Protein AF-A0A961IE94-F1 (afdb_monomer_lite)

Radius of gyration: 14.42 Å; chains: 1; bounding box: 35×34×39 Å

Secondary structure (DSSP, 8-state):
--EEE--SSTTTT-EEEPPP-SSS---PPPHHHHHHHHHHHHHHHTT-SSTT-PPPEEESS-TT-HHHHHHHHHT-SSEEEE---HHHHHHHHHHHHHHT---EEE---GGGHHHHHHHHS--

Foldseek 3Di:
DDWDAQPDAPRGGDTQDAQDDPPPPPDDDDPVNLVVVVVVQVVVQVPDPPPDAREEAEQQDCRSPNNQQNCLRNRHPPYEHEDQDPRSQVSVVVVCVVVVRNYHYDNDHSVCVVVVCVVDPDD

Structure (mmCIF, N/CA/C/O backbone):
data_AF-A0A961IE94-F1
#
_entry.id   AF-A0A961IE94-F1
#
loop_
_atom_site.group_PDB
_atom_site.id
_atom_site.type_symbol
_atom_site.label_atom_id
_atom_site.label_alt_id
_atom_site.label_comp_id
_atom_site.label_asym_id
_atom_site.label_entity_id
_atom_site.label_seq_id
_atom_site.pdbx_PDB_ins_code
_atom_site.Cartn_x
_atom_site.Cartn_y
_atom_site.Cartn_z
_atom_site.occupancy
_atom_site.B_iso_or_equiv
_atom_site.auth_seq_id
_atom_site.auth_comp_id
_atom_site.auth_asym_id
_atom_site.auth_atom_id
_atom_site.pdbx_PDB_model_num
ATOM 1 N N . MET A 1 1 ? -8.455 10.425 15.307 1.00 56.78 1 MET A N 1
ATOM 2 C CA . MET A 1 1 ? -8.068 9.243 14.508 1.00 56.78 1 MET A CA 1
ATOM 3 C C . MET A 1 1 ? -6.591 9.326 14.198 1.00 56.78 1 MET A C 1
ATOM 5 O O . MET A 1 1 ? -6.159 10.264 13.525 1.00 56.78 1 MET A O 1
ATOM 9 N N . GLU A 1 2 ? -5.834 8.385 14.744 1.00 74.50 2 GLU A N 1
ATOM 10 C CA . GLU A 1 2 ? -4.415 8.222 14.454 1.00 74.50 2 GLU A CA 1
ATOM 11 C C . GLU A 1 2 ? -4.234 7.785 12.989 1.00 74.50 2 GLU A C 1
ATOM 13 O O . GLU A 1 2 ? -5.078 7.090 12.416 1.00 74.50 2 GLU A O 1
ATOM 18 N N . ALA A 1 3 ? -3.206 8.312 12.327 1.00 83.44 3 ALA A N 1
ATOM 19 C CA . ALA A 1 3 ? -2.994 8.114 10.898 1.00 83.44 3 ALA A CA 1
ATOM 20 C C . ALA A 1 3 ? -1.505 8.151 10.570 1.00 83.44 3 ALA A C 1
ATOM 22 O O . ALA A 1 3 ? -0.777 9.009 11.071 1.00 83.44 3 ALA A O 1
ATOM 23 N N . ILE A 1 4 ? -1.089 7.282 9.657 1.00 88.88 4 ILE A N 1
ATOM 24 C CA . ILE A 1 4 ? 0.260 7.286 9.086 1.00 88.88 4 ILE A CA 1
ATOM 25 C C . ILE A 1 4 ? 0.256 8.187 7.847 1.00 88.88 4 ILE A C 1
ATOM 27 O O . ILE A 1 4 ? -0.791 8.425 7.244 1.00 88.88 4 ILE A O 1
ATOM 31 N N . ARG A 1 5 ? 1.411 8.728 7.456 1.00 92.56 5 ARG A N 1
ATOM 32 C CA . ARG A 1 5 ? 1.554 9.514 6.222 1.00 92.56 5 ARG A CA 1
ATOM 33 C C . ARG A 1 5 ? 2.435 8.804 5.200 1.00 92.56 5 ARG A C 1
ATOM 35 O O . ARG A 1 5 ? 3.401 8.128 5.560 1.00 92.56 5 ARG A O 1
ATOM 42 N N . ILE A 1 6 ? 2.107 8.999 3.926 1.00 95.88 6 ILE A N 1
ATOM 43 C CA . ILE A 1 6 ? 2.978 8.629 2.804 1.00 95.88 6 IL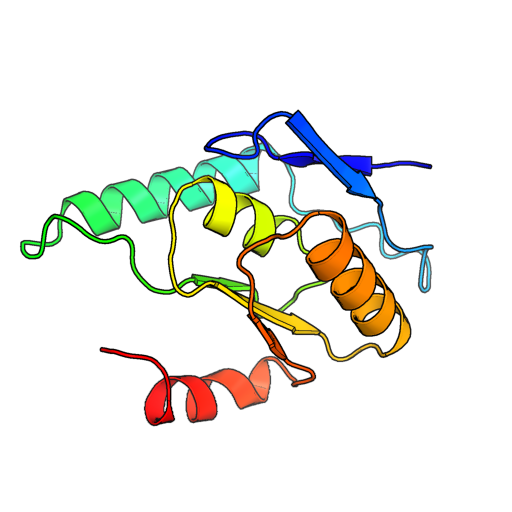E A CA 1
ATOM 44 C C . ILE A 1 6 ? 4.196 9.559 2.809 1.00 95.88 6 ILE A C 1
ATOM 46 O O . ILE A 1 6 ? 4.038 10.782 2.888 1.00 95.88 6 ILE A O 1
ATOM 50 N N . GLN A 1 7 ? 5.403 8.996 2.752 1.00 95.75 7 GLN A N 1
ATOM 51 C CA . GLN A 1 7 ? 6.647 9.739 2.975 1.00 95.75 7 GLN A CA 1
ATOM 52 C C . GLN A 1 7 ? 7.186 10.389 1.700 1.00 95.75 7 GLN A C 1
ATOM 54 O O . GLN A 1 7 ? 7.657 11.525 1.750 1.00 95.75 7 GLN A O 1
ATOM 59 N N . GLN A 1 8 ? 7.109 9.699 0.561 1.00 95.62 8 GLN A N 1
ATOM 60 C CA . GLN A 1 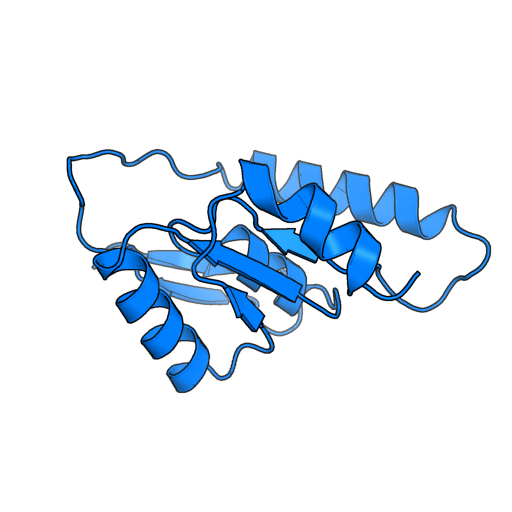8 ? 7.695 10.167 -0.698 1.00 95.62 8 GLN A CA 1
ATOM 61 C C . GLN A 1 8 ? 6.790 9.918 -1.904 1.00 95.62 8 GLN A C 1
ATOM 63 O O . GLN A 1 8 ? 5.773 9.240 -1.795 1.00 95.62 8 GLN A O 1
ATOM 68 N N . GLY A 1 9 ? 7.172 10.472 -3.058 1.00 94.81 9 GLY A N 1
ATOM 69 C CA . GLY A 1 9 ? 6.496 10.257 -4.335 1.00 94.81 9 GLY A CA 1
AT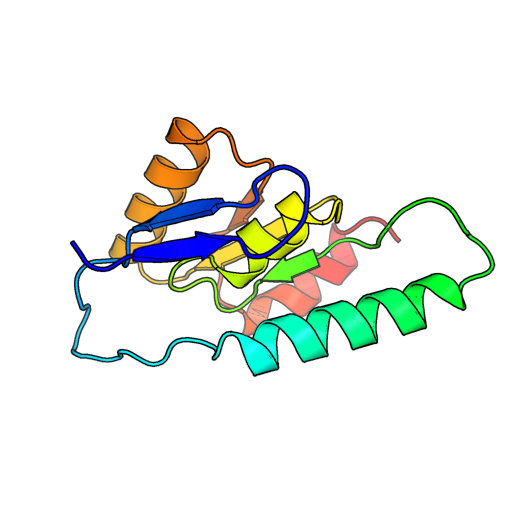OM 70 C C . GLY A 1 9 ? 5.225 11.090 -4.537 1.00 94.81 9 GLY A C 1
ATOM 71 O O . GLY A 1 9 ? 4.967 12.054 -3.813 1.00 94.81 9 GLY A O 1
ATOM 72 N N . LYS A 1 10 ? 4.421 10.704 -5.532 1.00 96.06 10 LYS A N 1
ATOM 73 C CA . LYS A 1 10 ? 3.245 11.442 -6.031 1.00 96.06 10 LYS A CA 1
ATOM 74 C C . LYS A 1 10 ? 2.185 11.733 -4.963 1.00 96.06 10 LYS A C 1
ATOM 76 O O . LYS A 1 10 ? 1.474 12.731 -5.046 1.00 96.06 10 LYS A O 1
ATOM 81 N N . TYR A 1 11 ? 2.059 10.863 -3.968 1.00 96.56 11 TYR A N 1
ATOM 82 C CA . TYR A 1 11 ? 1.059 10.938 -2.903 1.00 96.56 11 TYR A CA 1
ATOM 83 C C . TYR A 1 11 ? 1.644 11.368 -1.550 1.00 96.56 11 TYR A C 1
ATOM 85 O O . TYR A 1 11 ? 0.986 11.201 -0.520 1.00 96.56 11 TYR A O 1
ATOM 93 N N . ARG A 1 12 ? 2.863 11.927 -1.526 1.00 96.94 12 ARG A N 1
ATOM 94 C CA . ARG A 1 12 ? 3.525 12.408 -0.304 1.00 96.94 12 ARG A CA 1
ATOM 95 C C . ARG A 1 12 ? 2.598 13.278 0.552 1.00 96.94 12 ARG A C 1
ATOM 97 O O . ARG A 1 12 ? 1.894 14.155 0.061 1.00 96.94 12 ARG A O 1
ATOM 104 N N . GLY A 1 13 ? 2.619 13.039 1.862 1.00 95.00 13 GLY A N 1
ATOM 105 C CA . GLY A 1 13 ? 1.857 13.796 2.856 1.00 95.00 13 GLY A CA 1
ATOM 106 C C . GLY A 1 13 ? 0.402 13.353 3.033 1.00 95.00 13 GLY A C 1
ATOM 107 O O . GLY A 1 13 ? -0.194 13.699 4.063 1.00 95.00 13 GLY A O 1
ATOM 108 N N . ARG A 1 14 ? -0.155 12.554 2.105 1.00 95.00 14 ARG A N 1
ATOM 109 C CA . ARG A 1 14 ? -1.502 11.980 2.250 1.00 95.00 14 ARG A CA 1
ATOM 110 C C . ARG A 1 14 ? -1.577 11.069 3.471 1.00 95.00 14 ARG A C 1
ATOM 112 O O . ARG A 1 14 ? -0.613 10.386 3.821 1.00 95.00 14 ARG A O 1
ATOM 119 N N . ARG A 1 15 ? -2.737 11.098 4.130 1.00 91.94 15 ARG A N 1
ATOM 120 C CA . ARG A 1 15 ? -3.004 10.358 5.365 1.00 91.94 15 ARG A CA 1
ATOM 121 C C . ARG A 1 15 ? -3.574 8.984 5.043 1.00 91.94 15 ARG A C 1
ATOM 123 O O . ARG A 1 15 ? -4.495 8.866 4.246 1.00 91.94 15 ARG A O 1
ATOM 130 N N . ILE A 1 16 ? -3.063 7.982 5.738 1.00 90.44 16 ILE A N 1
ATOM 131 C CA . ILE A 1 16 ? -3.559 6.614 5.752 1.00 90.44 16 ILE A CA 1
ATOM 132 C C . ILE A 1 16 ? -4.198 6.423 7.130 1.00 90.44 16 ILE A C 1
ATOM 134 O O . ILE A 1 16 ? -3.468 6.336 8.126 1.00 90.44 16 ILE A O 1
ATOM 138 N N . PRO A 1 17 ? -5.538 6.469 7.231 1.00 88.12 17 PRO A N 1
ATOM 139 C CA . PRO A 1 17 ? -6.220 6.234 8.494 1.00 88.12 17 PRO A CA 1
ATOM 140 C C . PRO A 1 17 ? -5.903 4.825 8.984 1.00 88.12 17 PRO A C 1
ATOM 142 O O . PRO A 1 17 ? -5.956 3.861 8.219 1.00 88.12 17 PRO A O 1
ATOM 145 N N . LEU A 1 18 ? -5.562 4.705 10.264 1.00 79.62 18 LEU A N 1
ATOM 146 C CA . LEU A 1 18 ? -5.349 3.392 10.848 1.00 79.62 18 LEU A CA 1
ATOM 147 C C . LEU A 1 18 ? -6.684 2.642 10.921 1.00 79.62 18 LEU A C 1
ATOM 149 O O . LEU A 1 18 ? -7.704 3.252 11.265 1.00 79.62 18 LEU A O 1
ATOM 153 N N . PRO A 1 19 ? -6.722 1.342 10.570 1.00 74.00 19 PRO A N 1
ATOM 154 C CA . PRO A 1 19 ? -7.907 0.546 10.828 1.00 74.00 19 PRO A CA 1
ATOM 155 C C . PRO A 1 19 ? -8.192 0.539 12.335 1.00 74.00 19 PRO A C 1
ATOM 157 O O . PRO A 1 19 ? -7.244 0.515 13.120 1.00 74.00 19 PRO A O 1
ATOM 160 N N . PRO A 1 20 ? -9.471 0.575 12.748 1.00 68.56 20 PRO A N 1
ATOM 161 C CA . PRO A 1 20 ? -9.822 0.443 14.156 1.00 68.56 20 PRO A CA 1
ATOM 162 C C . PRO A 1 20 ? -9.197 -0.840 14.709 1.00 68.56 20 PRO A C 1
ATOM 164 O O . PRO A 1 20 ? -9.221 -1.868 14.028 1.00 68.56 20 PRO A O 1
ATOM 167 N N . ASP A 1 21 ? -8.609 -0.754 15.904 1.00 62.00 21 ASP A N 1
ATOM 168 C CA . ASP A 1 21 ? -7.821 -1.827 16.507 1.00 62.00 21 ASP A CA 1
ATOM 169 C C . ASP A 1 21 ? -8.589 -3.149 16.508 1.00 62.00 21 ASP A C 1
ATOM 171 O O . ASP A 1 21 ? -9.482 -3.396 17.321 1.00 62.00 21 ASP A O 1
ATOM 175 N N . VAL A 1 22 ? -8.202 -4.050 15.611 1.00 51.84 22 VAL A N 1
ATOM 176 C CA . VAL A 1 22 ? -8.620 -5.443 15.690 1.00 51.84 22 VAL A CA 1
ATOM 177 C C . VAL A 1 22 ? -7.626 -6.1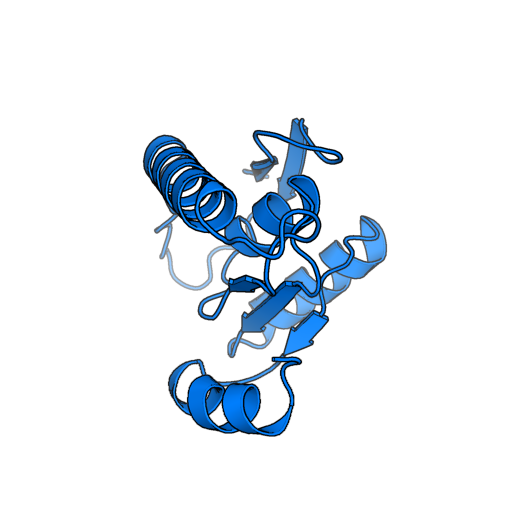10 16.636 1.00 51.84 22 VAL A C 1
ATOM 179 O O . VAL A 1 22 ? -6.653 -6.713 16.196 1.00 51.84 22 VAL A O 1
ATOM 182 N N . ARG A 1 23 ? -7.874 -5.983 17.949 1.00 48.97 23 ARG A N 1
ATOM 183 C CA . ARG A 1 23 ? -7.150 -6.671 19.044 1.00 48.97 23 ARG A CA 1
ATOM 184 C C . ARG A 1 23 ? -5.760 -6.120 19.424 1.00 48.97 23 ARG A C 1
ATOM 186 O O . ARG A 1 23 ? -4.873 -6.908 19.739 1.00 48.97 23 ARG A O 1
ATOM 193 N N . GLY A 1 24 ? -5.560 -4.800 19.426 1.00 47.75 24 GLY A N 1
ATOM 194 C CA . GLY A 1 24 ? -4.367 -4.169 20.025 1.00 47.75 24 GLY A CA 1
ATOM 195 C C . GLY A 1 24 ? -3.033 -4.480 19.332 1.00 47.75 24 GLY A C 1
ATOM 196 O O . GLY A 1 24 ? -1.968 -4.287 19.915 1.00 47.75 24 GLY A O 1
ATOM 197 N N . GLN A 1 25 ? -3.066 -4.977 18.093 1.00 54.31 25 GLN A N 1
ATOM 198 C CA . GLN A 1 25 ? -1.868 -5.229 17.295 1.00 54.31 25 GLN A CA 1
ATOM 199 C C . GLN A 1 25 ? -1.431 -3.947 16.574 1.00 54.31 25 GLN A C 1
ATOM 201 O O . GLN A 1 25 ? -1.547 -3.831 15.356 1.00 54.31 25 GLN A O 1
ATOM 206 N N . GLY A 1 26 ? -0.884 -2.995 17.333 1.00 58.50 26 GLY A N 1
ATOM 207 C CA . GLY A 1 26 ? -0.280 -1.749 16.838 1.00 58.50 26 GLY A CA 1
ATOM 208 C C . GLY A 1 26 ? 1.091 -1.934 16.168 1.00 58.50 26 GLY A C 1
ATOM 209 O O . GLY A 1 26 ? 1.957 -1.066 16.265 1.00 58.50 26 GLY A O 1
ATOM 210 N N . HIS A 1 27 ? 1.339 -3.080 15.529 1.00 67.06 27 HIS A N 1
ATOM 211 C CA . HIS A 1 27 ? 2.622 -3.367 14.888 1.00 67.06 27 HIS A CA 1
ATOM 212 C C . HIS A 1 27 ? 2.684 -2.697 13.513 1.00 67.06 27 HIS A C 1
ATOM 214 O O . HIS A 1 27 ? 2.372 -3.296 12.484 1.00 67.06 27 HIS A O 1
ATOM 220 N N . PHE A 1 28 ? 3.084 -1.428 13.499 1.00 76.31 28 PHE A N 1
ATOM 221 C CA . PHE A 1 28 ? 3.352 -0.678 12.274 1.00 76.31 28 PHE A CA 1
ATOM 222 C C . PHE A 1 28 ? 4.799 -0.880 11.833 1.00 76.31 28 PHE A C 1
ATOM 224 O O . PHE A 1 28 ? 5.703 -0.941 12.665 1.00 76.31 28 PHE A O 1
ATOM 231 N N . THR A 1 29 ? 5.052 -0.926 10.522 1.00 84.06 29 THR A N 1
ATOM 232 C CA . THR A 1 29 ? 6.432 -0.841 10.019 1.00 84.06 29 THR A CA 1
ATOM 233 C C . THR A 1 29 ? 6.957 0.561 10.329 1.00 84.06 29 THR A C 1
ATOM 235 O O . THR A 1 29 ? 6.352 1.532 9.857 1.00 84.06 29 THR A O 1
ATOM 238 N N . PRO A 1 30 ? 8.055 0.701 11.092 1.00 88.62 30 PRO A N 1
ATOM 239 C CA . PRO A 1 30 ? 8.622 2.006 11.397 1.00 88.62 30 PRO A CA 1
ATOM 240 C C . PRO A 1 30 ? 8.991 2.773 10.125 1.00 88.62 30 PRO A C 1
ATOM 242 O O . PRO A 1 30 ? 9.438 2.186 9.138 1.00 88.62 30 PRO A O 1
ATOM 245 N N . ALA A 1 31 ? 8.855 4.099 10.169 1.00 89.81 31 ALA A N 1
ATOM 246 C CA . ALA A 1 31 ? 9.142 4.993 9.046 1.00 89.81 31 ALA A CA 1
ATOM 247 C C . ALA A 1 31 ? 10.539 4.769 8.433 1.00 89.81 31 ALA A C 1
ATOM 249 O O . ALA A 1 31 ? 10.670 4.720 7.209 1.00 89.81 31 ALA A O 1
ATOM 250 N N . LEU A 1 32 ? 11.552 4.559 9.285 1.00 92.62 32 LEU A N 1
ATOM 251 C CA . LEU A 1 32 ? 12.933 4.294 8.869 1.00 92.62 32 LEU A CA 1
ATOM 252 C C . LEU A 1 32 ? 13.098 2.931 8.186 1.00 92.62 32 LEU A C 1
ATOM 254 O O . LEU A 1 32 ? 13.801 2.843 7.188 1.00 92.62 32 LEU A O 1
ATOM 258 N N . ILE A 1 33 ? 12.413 1.884 8.662 1.00 94.31 33 ILE A N 1
ATOM 259 C CA . ILE A 1 33 ? 12.441 0.558 8.019 1.00 94.31 33 ILE A CA 1
ATOM 260 C C . ILE A 1 33 ? 11.771 0.618 6.647 1.00 94.31 33 ILE A C 1
ATOM 262 O O . ILE A 1 33 ? 12.290 0.067 5.679 1.00 94.31 33 ILE A O 1
ATOM 266 N N . LYS A 1 34 ? 10.643 1.332 6.546 1.00 93.62 34 LYS A N 1
ATOM 267 C CA . LYS A 1 34 ? 9.966 1.565 5.267 1.00 93.62 34 LYS A CA 1
ATOM 268 C C . LYS A 1 34 ? 10.883 2.295 4.282 1.00 93.62 34 LYS A C 1
ATOM 270 O O . LYS A 1 34 ? 10.993 1.869 3.139 1.00 93.62 34 LYS A O 1
ATOM 275 N N . GLU A 1 35 ? 11.557 3.360 4.719 1.00 94.94 35 GLU A N 1
ATOM 276 C CA . GLU A 1 35 ? 12.504 4.098 3.874 1.00 94.94 35 GLU A CA 1
ATOM 277 C C . GLU A 1 35 ? 13.685 3.225 3.433 1.00 94.94 35 GLU A C 1
ATOM 279 O O . GLU A 1 35 ? 13.964 3.152 2.238 1.00 94.94 35 GLU A O 1
ATOM 284 N N . ALA A 1 36 ? 14.322 2.513 4.367 1.00 96.25 36 ALA A N 1
ATOM 285 C CA . ALA A 1 36 ? 15.447 1.628 4.075 1.00 96.25 36 ALA A CA 1
ATOM 286 C C . ALA A 1 36 ? 15.084 0.545 3.045 1.00 96.25 36 ALA A C 1
ATOM 288 O O . ALA A 1 36 ? 15.856 0.292 2.121 1.00 96.25 36 ALA A O 1
ATOM 289 N N . LEU A 1 37 ? 13.888 -0.050 3.148 1.00 95.12 37 LEU A N 1
ATOM 290 C CA . LEU A 1 37 ? 13.410 -1.033 2.175 1.00 95.12 37 LEU A CA 1
ATOM 291 C C . LEU A 1 37 ? 13.286 -0.432 0.768 1.00 95.12 37 LEU A C 1
ATOM 293 O O . LEU A 1 37 ? 13.783 -1.016 -0.193 1.00 95.12 37 LEU A O 1
ATOM 297 N N . PHE A 1 38 ? 12.635 0.727 0.632 1.00 94.50 38 PHE A N 1
ATOM 298 C CA . PHE A 1 38 ? 12.460 1.345 -0.684 1.00 94.50 38 PHE A CA 1
ATOM 299 C C . PHE A 1 38 ? 13.781 1.833 -1.283 1.00 94.50 38 PHE A C 1
ATOM 301 O O . PHE A 1 38 ? 13.933 1.771 -2.501 1.00 94.50 38 PHE A O 1
ATOM 308 N N . GLN A 1 39 ? 14.739 2.273 -0.460 1.00 92.50 39 GLN A N 1
ATOM 309 C CA . GLN A 1 39 ? 16.091 2.594 -0.928 1.00 92.50 39 GLN A CA 1
ATOM 310 C C . GLN A 1 39 ? 16.817 1.354 -1.454 1.00 92.50 39 GLN A C 1
ATOM 312 O O . GLN A 1 39 ? 17.388 1.405 -2.541 1.00 92.50 39 GLN A O 1
ATOM 317 N N . LEU A 1 40 ? 16.742 0.229 -0.735 1.00 92.94 40 LEU A N 1
ATOM 318 C CA . LEU A 1 40 ? 17.325 -1.038 -1.180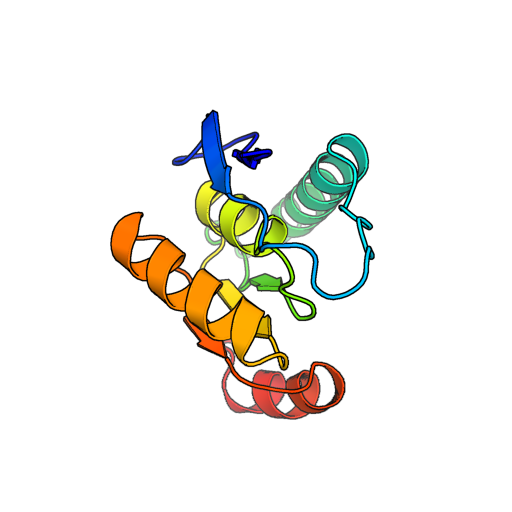 1.00 92.94 40 LEU A CA 1
ATOM 319 C C . LEU A 1 40 ? 16.727 -1.495 -2.518 1.00 92.94 40 LEU A C 1
ATOM 321 O O . LEU A 1 40 ? 17.461 -1.835 -3.442 1.00 92.94 40 LEU A O 1
ATOM 325 N N . MET A 1 41 ? 15.400 -1.466 -2.639 1.00 90.06 41 MET A N 1
ATOM 326 C CA . MET A 1 41 ? 14.707 -1.859 -3.868 1.00 90.06 41 MET A CA 1
ATOM 327 C C . MET A 1 41 ? 15.030 -0.935 -5.049 1.00 90.06 41 MET A C 1
ATOM 329 O O . MET A 1 41 ? 15.218 -1.411 -6.169 1.00 90.06 41 MET A O 1
ATOM 333 N N . ALA A 1 42 ? 15.131 0.376 -4.811 1.00 85.94 42 ALA A N 1
ATOM 334 C CA . ALA A 1 42 ? 15.530 1.333 -5.838 1.00 85.94 42 ALA A CA 1
ATOM 335 C C . ALA A 1 42 ? 16.971 1.085 -6.310 1.00 85.94 42 ALA A C 1
ATOM 337 O O . ALA A 1 42 ? 17.222 1.077 -7.512 1.00 85.94 42 ALA A O 1
ATOM 338 N N . ALA A 1 43 ? 17.899 0.817 -5.383 1.00 86.19 43 ALA A N 1
ATOM 339 C CA . ALA A 1 43 ? 19.287 0.500 -5.712 1.00 86.19 43 ALA A CA 1
ATOM 340 C C . ALA A 1 43 ? 19.411 -0.784 -6.549 1.00 86.19 43 ALA A C 1
ATOM 342 O O . ALA A 1 43 ? 20.181 -0.815 -7.503 1.00 86.19 43 ALA A O 1
ATOM 343 N N . GLN A 1 44 ? 18.625 -1.820 -6.235 1.00 82.56 44 GLN A N 1
ATOM 344 C CA . GLN A 1 44 ? 18.581 -3.057 -7.025 1.00 82.56 44 GLN A CA 1
ATOM 345 C C . GLN A 1 44 ? 17.977 -2.835 -8.415 1.00 82.56 44 GLN A C 1
ATOM 347 O O . GLN A 1 44 ? 18.492 -3.350 -9.401 1.00 82.56 44 GLN A O 1
ATOM 352 N N . SER A 1 45 ? 16.914 -2.034 -8.510 1.00 78.19 45 SER A N 1
ATOM 353 C CA . SER A 1 45 ? 16.266 -1.737 -9.795 1.00 78.19 45 SER A CA 1
ATOM 354 C C . SER A 1 45 ? 17.175 -0.911 -10.712 1.00 78.19 45 SER A C 1
ATOM 356 O O . SER A 1 45 ? 17.193 -1.134 -11.917 1.00 78.19 45 SER A O 1
ATOM 358 N N . ALA A 1 46 ? 17.984 -0.007 -10.147 1.00 70.50 46 ALA A N 1
ATOM 359 C CA . ALA A 1 46 ? 18.967 0.785 -10.889 1.00 70.50 46 ALA A CA 1
ATOM 360 C C . ALA A 1 46 ? 20.114 -0.050 -11.493 1.00 70.50 46 ALA A C 1
ATOM 362 O O . ALA A 1 46 ? 20.812 0.433 -12.379 1.00 70.50 46 ALA A O 1
ATOM 363 N N . GLN A 1 47 ? 20.317 -1.286 -11.024 1.00 63.19 47 GLN A N 1
ATOM 364 C CA . GLN A 1 47 ? 21.299 -2.224 -11.578 1.00 63.19 47 GLN A CA 1
ATOM 365 C C . GLN A 1 47 ? 20.734 -3.070 -12.734 1.00 63.19 47 GLN A C 1
ATOM 367 O O . GLN A 1 47 ? 21.487 -3.823 -13.346 1.00 63.19 47 GLN A O 1
ATOM 372 N N . SER A 1 48 ? 19.432 -2.973 -13.038 1.00 61.81 48 SER A N 1
ATOM 373 C CA . SER A 1 48 ? 18.812 -3.706 -14.147 1.00 61.81 48 SER A CA 1
ATOM 374 C C . SER A 1 48 ? 19.046 -2.998 -15.484 1.00 61.81 48 SER A C 1
ATOM 376 O O . SER A 1 48 ? 18.770 -1.807 -15.619 1.00 61.81 48 SER A O 1
ATOM 378 N N . GLU A 1 49 ? 19.493 -3.741 -16.501 1.00 53.91 49 GLU A N 1
ATOM 379 C CA . GLU A 1 49 ? 19.725 -3.234 -17.865 1.00 53.91 49 GLU A CA 1
ATOM 380 C C . GLU A 1 49 ? 18.426 -2.817 -18.585 1.00 53.91 49 GLU A C 1
ATOM 382 O O . GLU A 1 49 ? 18.454 -2.024 -19.525 1.00 53.91 49 GLU A O 1
ATOM 387 N N . THR A 1 50 ? 17.266 -3.286 -18.112 1.00 56.50 50 THR A N 1
ATOM 388 C CA . THR A 1 50 ? 15.933 -2.844 -18.554 1.00 56.50 50 THR A CA 1
ATOM 389 C C . THR A 1 50 ? 15.519 -1.570 -17.811 1.00 56.50 50 THR A C 1
ATOM 391 O O . THR A 1 50 ? 14.527 -1.539 -17.080 1.00 56.50 50 THR A O 1
ATOM 394 N N . ALA A 1 51 ? 16.339 -0.530 -17.919 1.00 50.59 51 ALA A N 1
ATOM 395 C CA . ALA A 1 51 ? 16.156 0.723 -17.203 1.00 50.59 51 ALA A CA 1
ATOM 396 C C . ALA A 1 51 ? 14.921 1.477 -17.729 1.00 50.59 51 ALA A C 1
ATOM 398 O O . ALA A 1 51 ? 14.925 1.995 -18.844 1.00 50.59 51 ALA A O 1
ATOM 399 N N . GLY A 1 52 ? 13.863 1.554 -16.921 1.00 57.44 52 GLY A N 1
ATOM 400 C CA . GLY A 1 52 ? 12.705 2.398 -17.222 1.00 57.44 52 GLY A CA 1
ATOM 401 C C . GLY A 1 52 ? 11.553 2.226 -16.242 1.00 57.44 52 GLY A C 1
ATOM 402 O O . GLY A 1 52 ? 11.094 3.211 -15.669 1.00 57.44 52 GLY A O 1
ATOM 403 N N . ASP A 1 53 ? 11.160 0.979 -15.978 1.00 67.19 53 ASP A N 1
ATOM 404 C CA . ASP A 1 53 ? 9.976 0.673 -15.174 1.00 67.19 53 ASP A CA 1
ATOM 405 C C . ASP A 1 53 ? 10.351 -0.003 -13.850 1.00 67.19 53 ASP A C 1
ATOM 407 O O . ASP A 1 53 ? 11.115 -0.969 -13.804 1.00 67.19 53 ASP A O 1
ATOM 411 N N . LEU A 1 54 ? 9.814 0.519 -12.742 1.00 80.31 54 LEU A N 1
ATOM 412 C CA . LEU A 1 54 ? 9.901 -0.145 -11.441 1.00 80.31 54 LEU A CA 1
ATOM 413 C C . LEU A 1 54 ? 9.085 -1.448 -11.487 1.00 80.31 54 LEU A C 1
ATOM 415 O O . LEU A 1 54 ? 7.985 -1.444 -12.043 1.00 80.31 54 LEU A O 1
ATOM 419 N N . PRO A 1 55 ? 9.565 -2.545 -10.872 1.00 85.00 55 PRO A N 1
ATOM 420 C CA . PRO A 1 55 ? 8.875 -3.828 -10.931 1.00 85.00 55 PRO A CA 1
ATOM 421 C C . PRO A 1 55 ? 7.515 -3.787 -10.222 1.00 85.00 55 PRO A C 1
ATOM 423 O O . PRO A 1 55 ? 7.219 -2.887 -9.428 1.00 85.00 55 PRO A O 1
ATOM 426 N N . ALA A 1 56 ? 6.704 -4.823 -10.442 1.00 90.31 56 ALA A N 1
ATOM 427 C CA . ALA A 1 56 ? 5.489 -5.030 -9.665 1.00 90.31 56 ALA A CA 1
ATOM 428 C C . ALA A 1 56 ? 5.801 -5.106 -8.156 1.00 90.31 56 ALA A C 1
ATOM 430 O O . ALA A 1 56 ? 6.757 -5.763 -7.735 1.00 90.31 56 ALA A O 1
ATOM 431 N N . PHE A 1 57 ? 4.968 -4.471 -7.326 1.00 94.06 57 PHE A N 1
ATOM 432 C CA . PHE A 1 57 ? 5.100 -4.513 -5.867 1.00 94.06 57 PHE A CA 1
ATOM 433 C C . PHE A 1 57 ? 3.993 -5.347 -5.230 1.00 94.06 57 PHE A C 1
ATOM 435 O O . PHE A 1 57 ? 2.816 -5.187 -5.555 1.00 94.06 57 PHE A O 1
ATOM 442 N N . PHE A 1 58 ? 4.360 -6.192 -4.267 1.00 94.94 58 PHE A N 1
ATOM 443 C CA . PHE A 1 58 ? 3.432 -7.071 -3.562 1.00 94.94 58 PHE A CA 1
ATOM 444 C C . PHE A 1 58 ? 3.460 -6.803 -2.056 1.00 94.94 58 PHE A C 1
ATOM 446 O O . PHE A 1 58 ? 4.348 -7.267 -1.343 1.00 94.94 58 PHE A O 1
ATOM 453 N N . ASP A 1 59 ? 2.446 -6.099 -1.559 1.00 95.75 59 ASP A N 1
ATOM 454 C CA . ASP A 1 59 ? 2.166 -5.974 -0.130 1.00 95.75 59 ASP A CA 1
ATOM 455 C C . ASP A 1 59 ? 1.327 -7.173 0.323 1.00 95.75 59 ASP A C 1
ATOM 457 O O . ASP A 1 59 ? 0.097 -7.187 0.232 1.00 95.75 59 ASP A O 1
ATOM 461 N N . LEU A 1 60 ? 2.003 -8.241 0.737 1.00 95.19 60 LEU A N 1
ATOM 462 C CA . LEU A 1 60 ? 1.348 -9.514 1.029 1.00 95.19 60 LEU A CA 1
ATOM 463 C C . LEU A 1 60 ? 0.660 -9.554 2.405 1.00 95.19 60 LEU A C 1
ATOM 465 O O . LEU A 1 60 ? -0.173 -10.428 2.642 1.00 95.19 60 LEU A O 1
ATOM 469 N N . CYS A 1 61 ? 0.990 -8.611 3.287 1.00 92.00 61 CYS A N 1
ATOM 470 C CA . CYS A 1 61 ? 0.457 -8.496 4.642 1.00 92.00 61 CYS A CA 1
ATOM 471 C C . CYS A 1 61 ? -0.125 -7.090 4.836 1.00 92.00 61 CYS A C 1
ATOM 473 O O . CYS A 1 61 ? 0.389 -6.302 5.628 1.00 92.00 61 CYS A O 1
ATOM 475 N N . GLY A 1 62 ? -1.197 -6.798 4.094 1.00 90.94 62 GLY A N 1
ATOM 476 C CA . GLY A 1 62 ? -1.674 -5.445 3.825 1.00 90.94 62 GLY A CA 1
ATOM 477 C C . GLY A 1 62 ? -1.902 -4.588 5.066 1.00 90.94 62 GLY A C 1
ATOM 478 O O . GLY A 1 62 ? -1.446 -3.451 5.093 1.00 90.94 62 GLY A O 1
ATOM 479 N N . GLY A 1 63 ? -2.572 -5.086 6.110 1.00 90.19 63 GLY A N 1
ATOM 480 C CA . GLY A 1 63 ? -2.750 -4.326 7.351 1.00 90.19 63 GLY A CA 1
ATOM 481 C C . GLY A 1 63 ? -3.400 -2.955 7.108 1.00 90.19 63 GLY A C 1
ATOM 482 O O . GLY A 1 63 ? -4.564 -2.876 6.720 1.00 90.19 63 GLY A O 1
ATOM 483 N N . SER A 1 64 ? -2.655 -1.865 7.339 1.00 90.50 64 SER A N 1
ATOM 484 C CA . SER A 1 64 ? -3.089 -0.486 7.037 1.00 90.50 64 SER A CA 1
ATOM 485 C C . SER A 1 64 ? -2.908 -0.068 5.570 1.00 90.50 64 SER A C 1
ATOM 487 O O . SER A 1 64 ? -3.400 0.980 5.161 1.00 90.50 64 SER A O 1
ATOM 489 N N . GLY A 1 65 ? -2.185 -0.858 4.780 1.00 93.69 65 GLY A N 1
ATOM 490 C CA . GLY A 1 65 ? -1.815 -0.601 3.391 1.00 93.69 65 GLY A CA 1
ATOM 491 C C . GLY A 1 65 ? -0.636 0.347 3.220 1.00 93.69 65 GLY A C 1
ATOM 492 O O . GLY A 1 65 ? -0.358 0.793 2.108 1.00 93.69 65 GLY A O 1
ATOM 493 N N . GLN A 1 66 ? 0.081 0.675 4.302 1.00 94.00 66 GLN A N 1
ATOM 494 C CA . GLN A 1 66 ? 1.133 1.688 4.232 1.00 94.00 66 GLN A CA 1
ATOM 495 C C . GLN A 1 66 ? 2.251 1.369 3.242 1.00 94.00 66 GLN A C 1
ATOM 497 O O . GLN A 1 66 ? 2.839 2.303 2.702 1.00 94.00 66 GLN A O 1
ATOM 502 N N . MET A 1 67 ? 2.561 0.087 3.027 1.00 96.25 67 MET A N 1
ATOM 503 C CA . MET A 1 67 ? 3.634 -0.317 2.125 1.00 96.25 67 MET A CA 1
ATOM 504 C C . MET A 1 67 ? 3.150 -0.225 0.679 1.00 96.25 67 MET A C 1
ATOM 506 O O . MET A 1 67 ? 3.808 0.428 -0.126 1.00 96.25 67 MET A O 1
ATOM 510 N N . ALA A 1 68 ? 1.964 -0.761 0.369 1.00 96.94 68 ALA A N 1
ATOM 511 C CA . ALA A 1 68 ? 1.354 -0.620 -0.954 1.00 96.94 68 ALA A CA 1
ATOM 512 C C . ALA A 1 68 ? 1.171 0.845 -1.383 1.00 96.94 68 ALA A C 1
ATOM 514 O O . ALA A 1 68 ? 1.538 1.214 -2.497 1.00 96.94 68 ALA A O 1
ATOM 515 N N . PHE A 1 69 ? 0.639 1.707 -0.512 1.00 97.06 69 PHE A N 1
ATOM 516 C CA . PHE A 1 69 ? 0.418 3.113 -0.867 1.00 97.06 69 PHE A CA 1
ATOM 517 C C . PHE A 1 69 ? 1.728 3.888 -1.041 1.00 97.06 69 PHE A C 1
ATOM 519 O O . PHE A 1 69 ? 1.817 4.752 -1.913 1.00 97.06 69 PHE A O 1
ATOM 526 N N . GLU A 1 70 ? 2.757 3.569 -0.253 1.00 97.31 70 GLU A N 1
ATOM 527 C CA . GLU A 1 70 ? 4.096 4.134 -0.435 1.00 97.31 70 GLU A CA 1
ATOM 528 C C . GLU A 1 70 ? 4.722 3.669 -1.760 1.00 97.31 70 GLU A C 1
ATOM 530 O O . GLU A 1 70 ? 5.252 4.500 -2.496 1.00 97.31 70 GLU A O 1
ATOM 535 N N . ALA A 1 71 ? 4.592 2.385 -2.114 1.00 97.06 71 ALA A N 1
ATOM 536 C CA . ALA A 1 71 ? 5.071 1.845 -3.388 1.00 97.06 71 ALA A CA 1
ATOM 537 C C . ALA A 1 71 ? 4.378 2.525 -4.578 1.00 97.06 71 ALA A C 1
ATOM 539 O O . ALA A 1 71 ? 5.039 3.071 -5.460 1.00 97.06 71 ALA A O 1
ATOM 540 N N . ALA A 1 72 ? 3.045 2.598 -4.552 1.00 96.62 72 ALA A N 1
ATOM 541 C CA . ALA A 1 72 ? 2.264 3.288 -5.577 1.00 96.62 72 ALA A CA 1
ATOM 542 C C . ALA A 1 72 ? 2.645 4.774 -5.692 1.00 96.62 72 ALA A C 1
ATOM 544 O O . ALA A 1 72 ? 2.673 5.336 -6.785 1.00 96.62 72 ALA A O 1
ATOM 545 N N . SER A 1 73 ? 2.959 5.423 -4.568 1.00 96.50 73 SER A N 1
ATOM 546 C CA . SER A 1 73 ? 3.423 6.810 -4.555 1.00 96.50 73 SER A CA 1
ATOM 547 C C . SER A 1 73 ? 4.782 6.976 -5.236 1.00 96.50 73 SER A C 1
ATOM 549 O O . SER A 1 73 ? 4.994 7.962 -5.942 1.00 96.50 73 SER A O 1
ATOM 551 N N . ARG A 1 74 ? 5.690 6.012 -5.052 1.00 94.88 74 ARG A N 1
ATOM 552 C CA . ARG A 1 74 ? 7.046 6.005 -5.624 1.00 94.88 74 ARG A CA 1
ATOM 553 C C . ARG A 1 74 ? 7.109 5.539 -7.081 1.00 94.88 74 ARG A C 1
ATOM 555 O O . ARG A 1 74 ? 8.186 5.585 -7.658 1.00 94.88 74 ARG A O 1
ATOM 562 N N . GLY A 1 75 ? 5.980 5.145 -7.672 1.00 92.56 75 GLY A N 1
ATOM 563 C CA . GLY A 1 75 ? 5.886 4.792 -9.090 1.00 92.56 75 GLY A CA 1
ATOM 564 C C . GLY A 1 75 ? 5.973 3.298 -9.397 1.00 92.56 75 GLY A C 1
ATOM 565 O O . GLY A 1 75 ? 6.039 2.947 -10.567 1.00 92.56 75 GLY A O 1
ATOM 566 N N . TYR A 1 76 ? 5.942 2.420 -8.389 1.00 93.12 76 TYR A N 1
ATOM 567 C CA . TYR A 1 76 ? 5.819 0.978 -8.630 1.00 93.12 76 TYR A CA 1
ATOM 568 C C . TYR A 1 76 ? 4.481 0.681 -9.315 1.00 93.12 76 TYR A C 1
ATOM 570 O O . TYR A 1 76 ? 3.451 1.243 -8.923 1.00 93.12 76 TYR A O 1
ATOM 578 N N . HIS A 1 77 ? 4.485 -0.199 -10.316 1.00 90.12 77 HIS A N 1
ATOM 579 C CA . HIS A 1 77 ? 3.276 -0.614 -11.019 1.00 90.12 77 HIS A CA 1
ATOM 580 C C . HIS A 1 77 ? 3.468 -1.977 -11.717 1.00 90.12 77 HIS A C 1
ATOM 582 O O . HIS A 1 77 ? 4.494 -2.174 -12.359 1.00 90.12 77 HIS A O 1
ATOM 588 N N . PRO A 1 78 ? 2.495 -2.907 -11.643 1.00 92.44 78 PRO A N 1
ATOM 589 C CA . PRO A 1 78 ? 1.309 -2.877 -10.784 1.00 92.44 78 PRO A CA 1
ATOM 590 C C . PRO A 1 78 ? 1.651 -3.008 -9.290 1.00 92.44 78 PRO A C 1
ATOM 592 O O . PRO A 1 78 ? 2.683 -3.558 -8.909 1.00 92.44 78 PRO A O 1
ATOM 595 N N . VAL A 1 79 ? 0.770 -2.496 -8.423 1.00 96.00 79 VAL A N 1
ATOM 596 C CA . VAL A 1 79 ? 0.870 -2.671 -6.964 1.00 96.00 79 VAL A CA 1
ATOM 597 C C . VAL A 1 79 ? -0.278 -3.544 -6.492 1.00 96.00 79 VAL A C 1
ATOM 599 O O . VAL A 1 79 ? -1.442 -3.180 -6.651 1.00 96.00 79 VAL A O 1
ATOM 602 N N . HIS A 1 80 ? 0.050 -4.667 -5.865 1.00 95.94 80 HIS A N 1
ATOM 603 C CA . HIS A 1 80 ? -0.917 -5.615 -5.332 1.00 95.94 80 HIS A CA 1
ATOM 604 C C . HIS A 1 80 ? -0.874 -5.622 -3.802 1.00 95.94 80 HIS A C 1
ATOM 606 O O . HIS A 1 80 ? 0.196 -5.724 -3.203 1.00 95.94 80 HIS A O 1
ATOM 612 N N . LEU A 1 81 ? -2.042 -5.561 -3.167 1.00 96.50 81 LEU A N 1
ATOM 613 C CA . LEU A 1 81 ? -2.213 -5.578 -1.717 1.00 96.50 81 LEU A CA 1
ATOM 614 C C . LEU A 1 81 ? -3.098 -6.753 -1.296 1.00 96.50 81 LEU A C 1
ATOM 616 O O . LEU A 1 81 ? -4.212 -6.903 -1.791 1.00 96.50 81 LEU A O 1
ATOM 620 N N . CYS A 1 82 ? -2.619 -7.584 -0.373 1.00 95.75 82 CYS A N 1
ATOM 621 C CA . CYS A 1 82 ? -3.336 -8.759 0.118 1.00 95.75 82 CYS A CA 1
ATOM 622 C C . CYS A 1 82 ? -3.775 -8.582 1.569 1.00 95.75 82 CYS A C 1
ATOM 624 O O . CYS A 1 82 ? -2.968 -8.255 2.434 1.00 95.75 82 CYS A O 1
ATOM 626 N N . GLU A 1 83 ? -5.046 -8.858 1.853 1.00 93.88 83 GLU A N 1
ATOM 627 C CA . GLU A 1 83 ? -5.576 -8.869 3.218 1.00 93.88 83 GLU A CA 1
ATOM 628 C C . GLU A 1 83 ? -6.631 -9.973 3.379 1.00 93.88 83 GLU A C 1
ATOM 630 O O . GLU A 1 83 ? -7.504 -10.160 2.529 1.00 93.88 83 GLU A O 1
ATOM 635 N N . VAL A 1 84 ? -6.556 -10.722 4.481 1.00 93.00 84 VAL A N 1
ATOM 636 C CA . VAL A 1 84 ? -7.472 -11.834 4.785 1.00 93.00 84 VAL A CA 1
ATOM 637 C C . VAL A 1 84 ? -8.619 -11.409 5.692 1.00 93.00 84 VAL A C 1
ATOM 639 O O . VAL A 1 84 ? -9.731 -11.934 5.566 1.00 93.00 84 VAL A O 1
ATOM 642 N N . ASP A 1 85 ? -8.364 -10.459 6.593 1.00 91.00 85 ASP A N 1
ATOM 643 C CA . ASP A 1 85 ? -9.352 -9.966 7.536 1.00 91.00 85 ASP A CA 1
ATOM 644 C C . ASP A 1 85 ? -10.410 -9.135 6.816 1.00 91.00 85 ASP A C 1
ATOM 646 O O . ASP A 1 85 ? -10.123 -8.142 6.149 1.00 91.00 85 ASP A O 1
ATOM 650 N N . SER A 1 86 ? -11.671 -9.534 6.971 1.00 90.25 86 SER A N 1
ATOM 651 C CA . SER A 1 86 ? -12.766 -8.897 6.242 1.00 90.25 86 SER A CA 1
ATOM 652 C C . SER A 1 86 ? -13.007 -7.442 6.665 1.00 90.25 86 SER A C 1
ATOM 654 O O . SER A 1 86 ? -13.474 -6.651 5.848 1.00 90.25 86 SER A O 1
ATOM 656 N N . GLY A 1 87 ? -12.699 -7.080 7.916 1.00 89.81 87 GLY A N 1
ATOM 657 C CA . GLY A 1 87 ? -12.855 -5.721 8.430 1.00 89.81 87 GLY A CA 1
ATOM 658 C C . GLY A 1 87 ? -11.825 -4.776 7.825 1.00 89.81 87 GLY A C 1
ATOM 659 O O . GLY A 1 87 ? -12.199 -3.774 7.210 1.00 89.81 87 GLY A O 1
ATOM 660 N N . ARG A 1 88 ? -10.541 -5.136 7.921 1.00 89.81 88 ARG A N 1
ATOM 661 C CA . ARG A 1 88 ? -9.439 -4.387 7.302 1.00 89.81 88 ARG A CA 1
ATOM 662 C C . ARG A 1 88 ? -9.575 -4.331 5.788 1.00 89.81 88 ARG A C 1
ATOM 664 O O . ARG A 1 88 ? -9.428 -3.256 5.221 1.00 89.81 88 ARG A O 1
ATOM 671 N N . LEU A 1 89 ? -9.950 -5.437 5.143 1.00 93.06 89 LEU A N 1
ATOM 672 C CA . LEU A 1 89 ? -10.187 -5.472 3.700 1.00 93.06 89 LEU A CA 1
ATOM 673 C C . LEU A 1 89 ? -11.253 -4.451 3.276 1.00 93.06 89 LEU A C 1
ATOM 675 O O . LEU A 1 89 ? -11.023 -3.684 2.345 1.00 93.06 89 LEU A O 1
ATOM 679 N N . ARG A 1 90 ? -12.407 -4.406 3.960 1.00 93.06 90 ARG A N 1
ATOM 680 C CA . ARG A 1 90 ? -13.465 -3.423 3.658 1.00 93.06 90 ARG A CA 1
ATOM 681 C C . ARG A 1 90 ? -12.965 -1.988 3.812 1.00 93.06 90 ARG A C 1
ATOM 683 O O . ARG A 1 90 ? -13.235 -1.165 2.943 1.00 93.06 90 ARG A O 1
ATOM 690 N N . HIS A 1 91 ? -12.219 -1.704 4.878 1.00 91.81 91 HIS A N 1
ATOM 691 C CA . HIS A 1 91 ? -11.624 -0.385 5.085 1.00 91.81 91 HIS A CA 1
ATOM 692 C C . HIS A 1 91 ? -10.639 -0.030 3.958 1.00 91.81 91 HIS A C 1
ATOM 694 O O . HIS A 1 91 ? -10.735 1.047 3.374 1.00 91.81 91 HIS A O 1
ATOM 700 N N . LEU A 1 92 ? -9.745 -0.947 3.592 1.00 94.31 92 LEU A N 1
ATOM 701 C CA . LEU A 1 92 ? -8.782 -0.747 2.510 1.00 94.31 92 LEU A CA 1
ATOM 702 C C . LEU A 1 92 ? -9.474 -0.493 1.164 1.00 94.31 92 LEU A C 1
ATOM 704 O O . LEU A 1 92 ? -9.077 0.427 0.458 1.00 94.31 92 LEU A O 1
ATOM 708 N N . ILE A 1 93 ? -10.542 -1.232 0.834 1.00 95.75 93 ILE A N 1
ATOM 709 C CA . ILE A 1 93 ? -11.348 -0.995 -0.379 1.00 95.75 93 ILE A CA 1
ATOM 710 C C . ILE A 1 93 ? -11.906 0.432 -0.387 1.00 95.75 93 ILE A C 1
ATOM 712 O O . ILE A 1 93 ? -11.734 1.153 -1.369 1.00 95.75 93 ILE A O 1
ATOM 716 N N . GLN A 1 94 ? -12.543 0.855 0.710 1.00 94.62 94 GLN A N 1
ATOM 717 C CA . GLN A 1 94 ? -13.113 2.200 0.826 1.00 94.62 94 GLN A CA 1
ATOM 718 C C . GLN A 1 94 ? -12.039 3.281 0.681 1.00 94.62 94 GLN A C 1
ATOM 720 O O . GLN A 1 94 ? -12.253 4.282 -0.002 1.00 94.62 94 GLN A O 1
ATOM 725 N N . LEU A 1 95 ? -10.871 3.070 1.291 1.00 94.00 95 LEU A N 1
ATOM 726 C CA . LEU A 1 95 ? -9.751 3.999 1.226 1.00 94.00 95 LEU A CA 1
ATOM 727 C C . LEU A 1 95 ? -9.173 4.099 -0.192 1.00 94.00 95 LEU A C 1
ATOM 729 O O . LEU A 1 95 ? -8.994 5.206 -0.694 1.00 94.00 95 LEU A O 1
ATOM 733 N N . ILE A 1 96 ? -8.932 2.962 -0.854 1.00 95.88 96 ILE A N 1
ATOM 734 C CA . ILE A 1 96 ? -8.437 2.896 -2.238 1.00 95.88 96 ILE A CA 1
ATOM 735 C C . ILE A 1 96 ? -9.386 3.639 -3.179 1.00 95.88 96 ILE A C 1
ATOM 737 O O . ILE A 1 96 ? -8.935 4.462 -3.975 1.00 95.88 96 ILE A O 1
ATOM 741 N N . GLN A 1 97 ? -10.694 3.396 -3.060 1.00 94.88 97 GLN A N 1
ATOM 742 C CA . GLN A 1 97 ? -11.710 4.045 -3.890 1.00 94.88 97 GLN A CA 1
ATOM 743 C C . GLN A 1 97 ? -11.781 5.554 -3.637 1.00 94.88 97 GLN A C 1
ATOM 745 O O . GLN A 1 97 ? -11.785 6.340 -4.585 1.00 94.88 97 GLN A O 1
ATOM 750 N N . LYS A 1 98 ? -11.806 5.963 -2.363 1.00 94.19 98 LYS A N 1
ATOM 751 C CA . LYS A 1 98 ? -11.898 7.371 -1.962 1.00 94.19 98 LYS A CA 1
ATOM 752 C C . LYS A 1 98 ? -10.684 8.179 -2.418 1.00 94.19 98 LYS A C 1
ATOM 754 O O . LYS A 1 98 ? -10.841 9.254 -2.988 1.00 94.19 98 LYS A O 1
ATOM 759 N N . GLU A 1 99 ? -9.482 7.668 -2.167 1.00 92.88 99 GLU A N 1
ATOM 760 C CA . GLU A 1 99 ? -8.223 8.379 -2.435 1.00 92.88 99 GLU A CA 1
ATOM 761 C C . GLU A 1 99 ? -7.692 8.144 -3.859 1.00 92.88 99 GLU A C 1
ATOM 763 O O . GLU A 1 99 ? -6.734 8.802 -4.283 1.00 92.88 99 GLU A O 1
ATOM 768 N N . ARG A 1 100 ? -8.333 7.230 -4.604 1.00 94.38 100 ARG A N 1
ATOM 769 C CA . ARG A 1 100 ? -7.978 6.805 -5.966 1.00 94.38 100 ARG A CA 1
ATOM 770 C C . ARG A 1 100 ? -6.536 6.303 -6.066 1.00 94.38 100 ARG A C 1
ATOM 772 O O . ARG A 1 100 ? -5.803 6.668 -6.985 1.00 94.38 100 ARG A O 1
ATOM 779 N N . PHE A 1 101 ? -6.115 5.483 -5.103 1.00 95.31 101 PHE A N 1
ATOM 780 C CA . PHE A 1 101 ? -4.802 4.841 -5.168 1.00 95.31 101 PHE A CA 1
ATOM 781 C C . PHE A 1 101 ? -4.786 3.764 -6.268 1.00 95.31 101 PHE A C 1
ATOM 783 O O . PHE A 1 101 ? -5.720 2.965 -6.331 1.00 95.31 101 PHE A O 1
ATOM 790 N N . PRO A 1 102 ? -3.739 3.694 -7.112 1.00 95.69 102 PRO A N 1
ATOM 791 C CA . PRO A 1 102 ? -3.617 2.689 -8.168 1.00 95.69 102 PRO A CA 1
ATOM 792 C C . PRO A 1 102 ? -3.106 1.360 -7.586 1.00 95.69 102 PRO A C 1
ATOM 794 O O . PRO A 1 102 ? -1.997 0.923 -7.880 1.00 95.69 102 PRO A O 1
ATOM 797 N N . VAL A 1 103 ? -3.894 0.760 -6.692 1.00 97.00 103 VAL A N 1
ATOM 798 C CA . VAL A 1 103 ? -3.560 -0.475 -5.971 1.00 97.00 103 VAL A CA 1
ATOM 799 C C . VAL A 1 103 ? -4.651 -1.511 -6.210 1.00 97.00 103 VAL A C 1
ATOM 801 O O . VAL A 1 103 ? -5.833 -1.242 -5.998 1.00 97.00 103 VAL A O 1
ATOM 804 N N . GLU A 1 104 ? -4.247 -2.712 -6.605 1.00 95.69 104 GLU A N 1
ATOM 805 C CA . GLU A 1 104 ? -5.129 -3.865 -6.745 1.00 95.69 104 GLU A CA 1
ATOM 806 C C . GLU A 1 104 ? -5.213 -4.637 -5.432 1.00 95.69 104 GLU A C 1
ATOM 808 O O . GLU A 1 104 ? -4.197 -5.075 -4.892 1.00 95.69 104 GLU A O 1
ATOM 813 N N . ILE A 1 105 ? -6.425 -4.841 -4.922 1.00 95.94 105 ILE A N 1
ATOM 814 C CA . ILE A 1 105 ? -6.639 -5.515 -3.643 1.00 95.94 105 ILE A CA 1
ATOM 815 C C . ILE A 1 105 ? -7.112 -6.959 -3.812 1.00 95.94 105 ILE A C 1
ATOM 817 O O . ILE A 1 105 ? -8.027 -7.255 -4.578 1.00 95.94 105 ILE A O 1
ATOM 821 N N . HIS A 1 106 ? -6.516 -7.860 -3.034 1.00 95.12 106 HIS A N 1
ATOM 822 C CA . HIS A 1 106 ? -6.762 -9.296 -3.074 1.00 95.12 106 HIS A CA 1
ATOM 823 C C . HIS A 1 106 ? -7.185 -9.805 -1.700 1.00 95.12 106 HIS A C 1
ATOM 825 O O . HIS A 1 106 ? -6.448 -9.692 -0.720 1.00 95.12 106 HIS A O 1
ATOM 831 N N . ARG A 1 107 ? -8.342 -10.470 -1.628 1.00 95.12 107 ARG A N 1
ATOM 832 C CA . ARG A 1 107 ? -8.719 -11.240 -0.436 1.00 95.12 107 ARG A CA 1
ATOM 833 C C . ARG A 1 107 ? -8.072 -12.621 -0.477 1.00 95.12 107 ARG A C 1
ATOM 835 O O . ARG A 1 107 ? -8.708 -13.599 -0.874 1.00 95.12 107 ARG A O 1
ATOM 842 N N . ARG A 1 108 ? -6.789 -12.704 -0.126 1.00 92.56 108 ARG A N 1
ATOM 843 C CA . ARG A 1 108 ? -6.004 -13.948 -0.175 1.00 92.56 108 ARG A CA 1
ATOM 844 C C . ARG A 1 108 ? -5.040 -14.049 0.997 1.00 92.56 108 ARG A C 1
ATOM 846 O O . ARG A 1 108 ? -4.524 -13.054 1.485 1.00 92.56 108 ARG A O 1
ATOM 853 N N . ASP A 1 109 ? -4.784 -15.285 1.403 1.00 91.62 109 ASP A N 1
ATOM 854 C CA . ASP A 1 109 ? -3.700 -15.622 2.319 1.00 91.62 109 ASP A CA 1
ATOM 855 C C . ASP A 1 109 ? -2.351 -15.449 1.613 1.00 91.62 109 ASP A C 1
ATOM 857 O O . ASP A 1 109 ? -2.162 -16.003 0.523 1.00 91.62 109 ASP A O 1
ATOM 861 N N . PHE A 1 110 ? -1.413 -14.724 2.233 1.00 94.00 110 PHE A N 1
ATOM 862 C CA . PHE A 1 110 ? -0.084 -14.480 1.667 1.00 94.00 110 PHE A CA 1
ATOM 863 C C . PHE A 1 110 ? 0.636 -15.776 1.285 1.00 94.00 110 PHE A C 1
ATOM 865 O O . PHE A 1 110 ? 1.336 -15.824 0.278 1.00 94.00 110 PHE A O 1
ATOM 872 N N . ARG A 1 111 ? 0.402 -16.866 2.025 1.00 94.12 111 ARG A N 1
ATOM 873 C CA . ARG A 1 111 ? 1.009 -18.181 1.773 1.00 94.12 111 ARG A CA 1
ATOM 874 C C . ARG A 1 111 ? 0.575 -18.778 0.434 1.00 94.12 111 ARG A C 1
ATOM 876 O O . ARG A 1 111 ? 1.261 -19.633 -0.114 1.00 94.12 111 ARG A O 1
ATOM 883 N N . ARG A 1 112 ? -0.556 -18.325 -0.115 1.00 91.38 112 ARG A N 1
ATOM 884 C CA . ARG A 1 112 ? -1.095 -18.755 -1.417 1.00 91.38 112 ARG A CA 1
ATOM 885 C C . ARG A 1 112 ? -0.698 -17.823 -2.564 1.00 91.38 112 ARG A C 1
ATOM 887 O O . ARG A 1 112 ? -0.913 -18.174 -3.724 1.00 91.38 112 ARG A O 1
ATOM 894 N N . MET A 1 113 ? -0.118 -16.661 -2.265 1.00 92.00 113 MET A N 1
ATOM 895 C CA . MET A 1 113 ? 0.260 -15.677 -3.277 1.00 92.00 113 MET A CA 1
ATOM 896 C C . MET A 1 113 ? 1.397 -16.128 -4.201 1.00 92.00 113 MET A C 1
ATOM 898 O O . MET A 1 113 ? 1.265 -15.874 -5.393 1.00 92.00 113 MET A O 1
ATOM 902 N N . PRO A 1 114 ? 2.441 -16.867 -3.768 1.00 92.31 114 PRO A N 1
ATOM 903 C CA . PRO A 1 114 ? 3.517 -17.278 -4.676 1.00 92.31 114 PRO A CA 1
ATOM 904 C C . PRO A 1 114 ? 3.034 -18.048 -5.913 1.00 92.31 114 PRO A C 1
ATOM 906 O O . PRO A 1 114 ? 3.487 -17.787 -7.025 1.00 92.31 114 PRO A O 1
ATOM 909 N N . ALA A 1 115 ? 2.077 -18.966 -5.746 1.00 89.44 115 ALA A N 1
ATOM 910 C CA . ALA A 1 115 ? 1.492 -19.706 -6.865 1.00 89.44 115 ALA A CA 1
ATOM 911 C C . ALA A 1 115 ? 0.673 -18.797 -7.796 1.00 89.44 115 ALA A C 1
ATOM 913 O O . ALA A 1 115 ? 0.693 -18.973 -9.012 1.00 89.44 115 ALA A O 1
ATOM 914 N N . TRP A 1 116 ? -0.031 -17.812 -7.232 1.00 89.25 116 TRP A N 1
ATOM 915 C CA . TRP A 1 116 ? -0.797 -16.841 -8.006 1.00 89.25 116 TRP A CA 1
ATOM 916 C C . TRP A 1 116 ? 0.118 -15.905 -8.803 1.00 89.25 116 TRP A C 1
ATOM 918 O O . TRP A 1 116 ? -0.096 -15.753 -10.003 1.00 89.25 116 TRP A O 1
ATOM 928 N N . ILE A 1 117 ? 1.160 -15.358 -8.168 1.00 90.19 117 ILE A N 1
ATOM 929 C CA . ILE A 1 117 ? 2.138 -14.443 -8.776 1.00 90.19 117 ILE A CA 1
ATOM 930 C C . ILE A 1 117 ? 2.804 -15.116 -9.974 1.00 90.19 117 ILE A C 1
ATOM 932 O O . ILE A 1 117 ? 2.765 -14.576 -11.071 1.00 90.19 117 ILE A O 1
ATOM 936 N N . ARG A 1 118 ? 3.306 -16.348 -9.813 1.00 87.94 118 ARG A N 1
ATOM 937 C CA . ARG A 1 118 ? 3.935 -17.102 -10.915 1.00 87.94 118 ARG A CA 1
ATOM 938 C C . ARG A 1 118 ? 3.023 -17.312 -12.126 1.00 87.94 118 ARG A C 1
ATOM 940 O O . ARG A 1 118 ? 3.527 -17.507 -13.226 1.00 87.94 118 ARG A O 1
ATOM 947 N N . LYS A 1 119 ? 1.705 -17.340 -11.916 1.00 84.94 119 LYS A N 1
ATOM 948 C CA . LYS A 1 119 ? 0.715 -17.603 -12.965 1.00 84.94 119 LYS A CA 1
ATOM 949 C C . LYS A 1 119 ? 0.163 -16.325 -13.615 1.00 84.94 119 LYS A C 1
ATOM 951 O O . LYS A 1 119 ? -0.291 -16.410 -14.749 1.00 84.94 119 LYS A O 1
ATOM 956 N N . HIS A 1 120 ? 0.165 -15.186 -12.920 1.00 78.62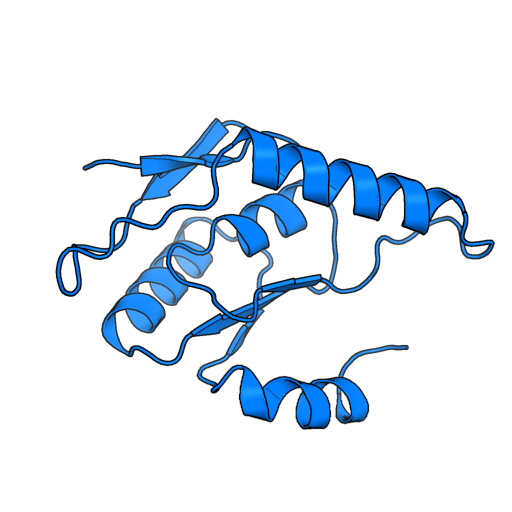 120 HIS A N 1
ATOM 957 C CA . HIS A 1 120 ? -0.574 -13.991 -13.359 1.00 78.62 120 HIS A CA 1
ATOM 958 C C . HIS A 1 120 ? 0.231 -12.688 -13.341 1.00 78.62 120 HIS A C 1
ATOM 960 O O . HIS A 1 120 ? -0.215 -11.723 -13.953 1.00 78.62 120 HIS A O 1
ATOM 966 N N . ALA A 1 121 ? 1.370 -12.619 -12.647 1.00 73.44 121 ALA A N 1
ATOM 967 C CA . ALA A 1 121 ? 2.183 -11.410 -12.649 1.00 73.44 121 ALA A CA 1
ATOM 968 C C . ALA A 1 121 ? 2.985 -11.318 -13.961 1.00 73.44 121 ALA A C 1
ATOM 970 O O . ALA A 1 121 ? 3.539 -12.337 -14.392 1.00 73.44 121 ALA A O 1
ATOM 971 N N . PRO A 1 122 ? 3.049 -10.134 -14.600 1.00 62.81 122 PRO A N 1
ATOM 972 C CA . PRO A 1 122 ? 3.932 -9.920 -15.741 1.00 62.81 122 PRO A CA 1
ATOM 973 C C . PRO A 1 122 ? 5.387 -10.187 -15.327 1.00 62.81 122 PRO A C 1
ATOM 975 O O . PRO A 1 122 ? 5.763 -9.924 -14.182 1.00 62.81 122 PRO A O 1
ATOM 978 N N . ARG A 1 123 ? 6.159 -10.789 -16.240 1.00 55.94 123 ARG A N 1
ATOM 979 C CA . ARG A 1 123 ? 7.593 -11.044 -16.051 1.00 55.94 123 ARG A CA 1
ATOM 980 C C . ARG A 1 123 ? 8.399 -9.785 -16.298 1.00 55.94 123 ARG A C 1
ATOM 982 O O . ARG A 1 123 ? 8.042 -9.080 -17.266 1.00 55.94 123 ARG A O 1
#

Sequence (123 aa):
MEAIRIQQGKYRGRRIPLPPDVRGQGHFTPALIKEALFQLMAAQSAQSETAGDLPAFFDLCGGSGQMAFEAASRGYHPVHLCEVDSGRLRHLIQLIQKERFPVEIHRRDFRRMPAWIRKHAPR

pLDDT: mean 86.58, std 13.15, range [47.75, 97.31]